Protein AF-A0A960B5R3-F1 (afdb_monomer)

Secondary structure (DSSP, 8-state):
--GGGGTSSS-HHHHHHHHHHHHHHHTT-SSSTT-SS-HHHHHHTTT--S--HHHHHHHHHHTT--GGGGSSS---S-GGGS-HHHHHHHHHHHHHHH--

Foldseek 3Di:
DDPVLQVPPDDVLLLVLLVVLLLCLLQVQECNPPHPHYSQNSSVVSVDDDDSLVVNCVVCVVQVHHSVCSPDNRDNVDCVSYDPVSVVVVVVVCCVVPPD

Solvent-accessible surface area (backbone atoms only — not comparable to full-atom values): 5950 Å² total; per-residue (Å²): 112,67,72,64,77,79,69,52,102,60,63,65,47,54,52,51,38,17,52,52,50,52,46,31,44,50,45,52,52,33,64,34,96,87,27,95,38,47,56,65,61,60,26,46,78,49,76,40,79,83,86,41,61,82,64,28,37,64,58,30,49,41,69,75,30,68,53,79,37,71,75,68,83,38,68,82,92,49,78,84,71,46,48,71,68,44,51,49,55,51,53,52,52,48,44,63,74,72,62,122

pLDDT: mean 82.44, std 9.93, range [55.22, 94.88]

Mean predicted aligned error: 6.35 Å

Radius of gyration: 14.71 Å; Cα contacts (8 Å, |Δi|>4): 91; chains: 1; bounding box: 39×32×35 Å

Sequence (100 aa):
ADPAIFRRKASPARAAAAVAWVICRANNTVGAYWSGLSVQDLLANFGVKGSVSQRAEPLLRANGVDPHRLYGSMKLGAPDLLTAKRRTDLVFNRNRWIDP

Structure (mmCIF, N/CA/C/O backbone):
data_AF-A0A960B5R3-F1
#
_entry.id   AF-A0A960B5R3-F1
#
loop_
_atom_site.group_PDB
_atom_site.id
_atom_site.type_symbol
_atom_site.label_atom_id
_atom_site.label_alt_id
_atom_site.label_comp_id
_atom_site.label_asym_id
_atom_site.label_entity_id
_atom_site.label_seq_id
_atom_site.pdbx_PDB_ins_code
_atom_site.Cartn_x
_atom_site.Cartn_y
_atom_site.Cartn_z
_atom_site.occupancy
_atom_site.B_iso_or_equiv
_atom_site.auth_seq_id
_atom_site.auth_comp_id
_atom_site.auth_asym_id
_atom_site.auth_atom_id
_atom_site.pdbx_PDB_model_num
ATOM 1 N N . ALA A 1 1 ? -6.022 -18.600 0.268 1.00 60.69 1 ALA A N 1
ATOM 2 C CA . ALA A 1 1 ? -6.364 -17.475 1.160 1.00 60.69 1 ALA A CA 1
ATOM 3 C C . ALA A 1 1 ? -7.679 -17.788 1.866 1.00 60.69 1 ALA A C 1
ATOM 5 O O . ALA A 1 1 ? -8.588 -18.241 1.183 1.00 60.69 1 ALA A O 1
ATOM 6 N N . ASP A 1 2 ? -7.790 -17.581 3.183 1.00 67.38 2 ASP A N 1
ATOM 7 C CA . ASP A 1 2 ? -9.069 -17.665 3.914 1.00 67.38 2 ASP A CA 1
ATOM 8 C C . ASP A 1 2 ? -9.745 -16.275 3.946 1.00 67.38 2 ASP A C 1
ATOM 10 O O . ASP A 1 2 ? -9.230 -15.364 4.606 1.00 67.38 2 ASP A O 1
ATOM 14 N N . PRO A 1 3 ? -10.893 -16.071 3.268 1.00 67.38 3 PRO A N 1
ATOM 15 C CA . PRO A 1 3 ? -11.586 -14.781 3.237 1.00 67.38 3 PRO A CA 1
ATOM 16 C C . PRO A 1 3 ? -12.148 -14.329 4.596 1.00 67.38 3 PRO A C 1
ATOM 18 O O . PRO A 1 3 ? -12.506 -13.160 4.761 1.00 67.38 3 PRO A O 1
ATOM 21 N N . ALA A 1 4 ? -12.261 -15.216 5.590 1.00 73.88 4 ALA A N 1
ATOM 22 C CA . ALA A 1 4 ? -12.784 -14.873 6.913 1.00 73.88 4 ALA A CA 1
ATOM 23 C C . ALA A 1 4 ? -11.925 -13.829 7.653 1.00 73.88 4 ALA A C 1
ATOM 25 O O . ALA A 1 4 ? -12.460 -13.043 8.442 1.00 73.88 4 ALA A O 1
ATOM 26 N N . ILE A 1 5 ? -10.626 -13.725 7.341 1.00 70.88 5 ILE A N 1
ATOM 27 C CA . ILE A 1 5 ? -9.709 -12.745 7.955 1.00 70.88 5 ILE A CA 1
ATOM 28 C C . ILE A 1 5 ? -10.121 -11.279 7.708 1.00 70.88 5 ILE A C 1
ATOM 30 O O . ILE A 1 5 ? -9.827 -10.388 8.519 1.00 70.88 5 ILE A O 1
ATOM 34 N N . PHE A 1 6 ? -10.842 -11.028 6.610 1.00 65.69 6 PHE A N 1
ATOM 35 C CA . PHE A 1 6 ? -11.365 -9.711 6.242 1.00 65.69 6 PHE A CA 1
ATOM 36 C C . PHE A 1 6 ? -12.681 -9.369 6.961 1.00 65.69 6 PHE A C 1
ATOM 38 O O . PHE A 1 6 ? -13.045 -8.199 7.018 1.00 65.69 6 PHE A O 1
ATOM 45 N N . ARG A 1 7 ? -13.371 -10.364 7.543 1.00 66.06 7 ARG A N 1
ATOM 46 C CA . ARG A 1 7 ? -14.714 -10.233 8.145 1.00 66.06 7 ARG A CA 1
ATOM 47 C C . ARG A 1 7 ? -14.728 -10.166 9.678 1.00 66.06 7 ARG A C 1
ATOM 49 O O . ARG A 1 7 ? -15.765 -9.868 10.264 1.00 66.06 7 ARG A O 1
ATOM 56 N N . ARG A 1 8 ? -13.606 -10.440 10.355 1.00 61.84 8 ARG A N 1
ATOM 57 C CA . ARG A 1 8 ? -13.514 -10.357 11.828 1.00 61.84 8 ARG A CA 1
ATOM 58 C C . ARG A 1 8 ? -13.803 -8.922 12.298 1.00 61.84 8 ARG A C 1
ATOM 60 O O . ARG A 1 8 ? -13.406 -8.005 11.595 1.00 61.84 8 ARG A O 1
ATOM 67 N N . LYS A 1 9 ? -14.443 -8.761 13.474 1.00 60.09 9 LYS A N 1
ATOM 68 C CA . LYS A 1 9 ? -14.902 -7.532 14.189 1.00 60.09 9 LYS A CA 1
ATOM 69 C C . LYS A 1 9 ? -13.928 -6.331 14.137 1.00 60.09 9 LYS A C 1
ATOM 71 O O . LYS A 1 9 ? -13.365 -5.917 15.145 1.00 60.09 9 LYS A O 1
ATOM 76 N N . ALA A 1 10 ? -13.692 -5.797 12.950 1.00 65.06 10 ALA A N 1
ATOM 77 C CA . ALA A 1 10 ? -12.680 -4.806 12.633 1.00 65.06 10 ALA A CA 1
ATOM 78 C C . ALA A 1 10 ? -13.317 -3.737 11.751 1.00 65.06 10 ALA A C 1
ATOM 80 O O . ALA A 1 10 ? -14.156 -4.038 10.907 1.00 65.06 10 ALA A O 1
ATOM 81 N N . SER A 1 11 ? -12.901 -2.487 11.952 1.00 79.50 11 SER A N 1
ATOM 82 C CA . SER A 1 11 ? -13.355 -1.348 11.153 1.00 79.50 11 SER A CA 1
ATOM 83 C C . SER A 1 11 ? -13.141 -1.621 9.653 1.00 79.50 11 SER A C 1
ATOM 85 O O . SER A 1 11 ? -11.984 -1.783 9.240 1.00 79.50 11 SER A O 1
ATOM 87 N N . PRO A 1 12 ? -14.211 -1.637 8.831 1.00 85.06 12 PRO A N 1
ATOM 88 C CA . PRO A 1 12 ? -14.096 -1.771 7.379 1.00 85.06 12 PRO A CA 1
ATOM 89 C C . PRO A 1 12 ? -13.221 -0.672 6.773 1.00 85.06 12 PRO A C 1
ATOM 91 O O . PRO A 1 12 ? -12.384 -0.954 5.921 1.00 85.06 12 PRO A O 1
ATOM 94 N N . ALA A 1 13 ? -13.327 0.557 7.291 1.00 89.19 13 ALA A N 1
ATOM 95 C CA . ALA A 1 13 ? -12.513 1.689 6.858 1.00 89.19 13 ALA A CA 1
ATOM 96 C C . ALA A 1 13 ? -11.015 1.436 7.078 1.00 89.19 13 ALA A C 1
ATOM 98 O O . ALA A 1 13 ? -10.205 1.657 6.183 1.00 89.19 13 ALA A O 1
ATOM 99 N N . ARG A 1 14 ? -10.629 0.889 8.239 1.00 89.06 14 ARG A N 1
ATOM 100 C CA . ARG A 1 14 ? -9.221 0.570 8.523 1.00 89.06 14 ARG A CA 1
ATOM 101 C C . ARG A 1 14 ? -8.706 -0.614 7.704 1.00 89.06 14 ARG A C 1
ATOM 103 O O . ARG A 1 14 ? -7.527 -0.630 7.360 1.00 89.06 14 ARG A O 1
ATOM 110 N N . ALA A 1 15 ? -9.560 -1.581 7.372 1.00 87.62 15 ALA A N 1
ATOM 111 C CA . ALA A 1 15 ? -9.200 -2.657 6.449 1.00 87.62 15 ALA A CA 1
ATOM 112 C C . ALA A 1 15 ? -8.990 -2.123 5.022 1.00 87.62 15 ALA A C 1
ATOM 114 O O . ALA A 1 15 ? -7.958 -2.409 4.420 1.00 87.62 15 ALA A O 1
ATOM 115 N N . ALA A 1 16 ? -9.908 -1.292 4.522 1.00 89.94 16 ALA A N 1
ATOM 116 C CA . ALA A 1 16 ? -9.785 -0.641 3.219 1.00 89.94 16 ALA A CA 1
ATOM 117 C C . ALA A 1 16 ? -8.524 0.234 3.141 1.00 89.94 16 ALA A C 1
ATOM 119 O O . ALA A 1 16 ? -7.737 0.098 2.207 1.00 89.94 16 ALA A O 1
ATOM 120 N N . ALA A 1 17 ? -8.270 1.044 4.171 1.00 93.25 17 ALA A N 1
ATOM 121 C CA . ALA A 1 17 ? -7.075 1.875 4.266 1.00 93.25 17 ALA A CA 1
ATOM 122 C C . ALA A 1 17 ? -5.780 1.042 4.263 1.00 93.25 17 ALA A C 1
ATOM 124 O O . ALA A 1 17 ? -4.808 1.413 3.610 1.00 93.25 17 ALA A O 1
ATOM 125 N N . ALA A 1 18 ? -5.767 -0.108 4.949 1.00 91.50 18 ALA A N 1
ATOM 126 C CA . ALA A 1 18 ? -4.627 -1.024 4.941 1.0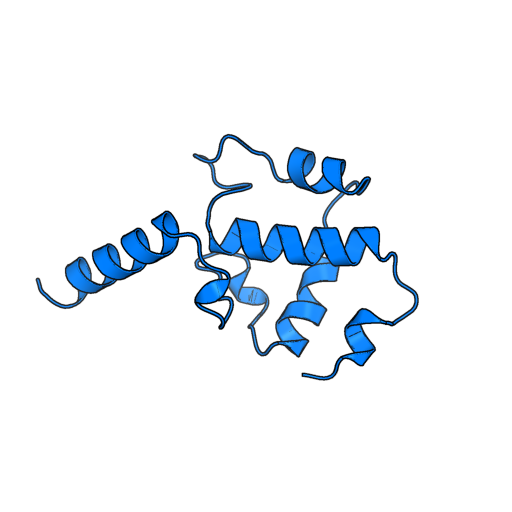0 91.50 18 ALA A CA 1
ATOM 127 C C . ALA A 1 18 ? -4.365 -1.612 3.544 1.00 91.50 18 ALA A C 1
ATOM 129 O O . ALA A 1 18 ? -3.215 -1.655 3.109 1.00 91.50 18 ALA A O 1
ATOM 130 N N . VAL A 1 19 ? -5.417 -2.028 2.829 1.00 89.31 19 VAL A N 1
ATOM 131 C CA . VAL A 1 19 ? -5.307 -2.548 1.455 1.00 89.31 19 VAL A CA 1
ATOM 132 C C . VAL A 1 19 ? -4.817 -1.461 0.497 1.00 89.31 19 VAL A C 1
ATOM 134 O O . VAL A 1 19 ? -3.853 -1.683 -0.236 1.00 89.31 19 VAL A O 1
ATOM 137 N N . ALA A 1 20 ? -5.422 -0.271 0.542 1.00 92.12 20 ALA A N 1
ATOM 138 C CA . ALA A 1 20 ? -5.017 0.863 -0.285 1.00 92.12 20 ALA A CA 1
ATOM 139 C C . ALA A 1 20 ? -3.546 1.231 -0.044 1.00 92.12 20 ALA A C 1
ATOM 141 O O . ALA A 1 20 ? -2.772 1.366 -0.990 1.00 92.12 20 ALA A O 1
ATOM 142 N N . TRP A 1 21 ? -3.129 1.301 1.222 1.00 91.75 21 TRP A N 1
ATOM 143 C CA . TRP A 1 21 ? -1.745 1.582 1.591 1.00 91.75 21 TRP A CA 1
ATOM 144 C C . TRP A 1 21 ? -0.756 0.553 1.027 1.00 91.75 21 TRP A C 1
ATOM 146 O O . TRP A 1 21 ? 0.272 0.942 0.469 1.00 91.75 21 TRP A O 1
ATOM 156 N N . VAL A 1 22 ? -1.074 -0.744 1.100 1.00 89.62 22 VAL A N 1
ATOM 157 C CA . VAL A 1 22 ? -0.252 -1.818 0.511 1.00 89.62 22 VAL A CA 1
ATOM 158 C C . VAL A 1 22 ? -0.095 -1.640 -1.003 1.00 89.62 22 VAL A C 1
ATOM 160 O O . VAL A 1 22 ? 1.026 -1.715 -1.514 1.00 89.62 22 VAL A O 1
ATOM 163 N N . ILE A 1 23 ? -1.190 -1.362 -1.717 1.00 89.44 23 ILE A N 1
ATOM 164 C CA . ILE A 1 23 ? -1.176 -1.162 -3.175 1.00 89.44 23 ILE A CA 1
ATOM 165 C C . ILE A 1 23 ? -0.346 0.073 -3.541 1.00 89.44 23 ILE A C 1
ATOM 167 O O . ILE A 1 23 ? 0.505 0.008 -4.432 1.00 89.44 23 ILE A O 1
ATOM 171 N N . CYS A 1 24 ? -0.531 1.192 -2.836 1.00 90.62 24 CYS A N 1
ATOM 172 C CA . CYS A 1 24 ? 0.236 2.409 -3.090 1.00 90.62 24 CYS A CA 1
ATOM 173 C C . CYS A 1 24 ? 1.734 2.223 -2.810 1.00 90.62 24 CYS A C 1
ATOM 175 O O . CYS A 1 24 ? 2.571 2.703 -3.576 1.00 90.62 24 CYS A O 1
ATOM 177 N N . ARG A 1 25 ? 2.093 1.478 -1.756 1.00 86.94 25 ARG A N 1
ATOM 178 C CA . ARG A 1 25 ? 3.494 1.144 -1.459 1.00 86.94 25 ARG A CA 1
ATOM 179 C C . ARG A 1 25 ? 4.119 0.271 -2.541 1.00 86.94 25 ARG A C 1
ATOM 181 O O . ARG A 1 25 ? 5.233 0.559 -2.961 1.00 86.94 25 ARG A O 1
ATOM 188 N N . ALA A 1 26 ? 3.409 -0.732 -3.054 1.00 87.75 26 ALA A N 1
ATOM 189 C CA . ALA A 1 26 ? 3.893 -1.545 -4.177 1.00 87.75 26 ALA A CA 1
ATOM 190 C C . ALA A 1 26 ? 4.161 -0.729 -5.448 1.00 87.75 26 ALA A C 1
ATOM 192 O O . ALA A 1 26 ? 5.068 -1.048 -6.224 1.00 87.75 26 ALA A O 1
ATOM 193 N N . ASN A 1 27 ? 3.394 0.345 -5.627 1.00 88.38 27 ASN A N 1
ATOM 194 C CA . ASN A 1 27 ? 3.499 1.262 -6.750 1.00 88.38 27 ASN A CA 1
ATOM 195 C C . ASN A 1 27 ? 4.441 2.451 -6.510 1.00 88.38 27 ASN A C 1
ATOM 197 O O . ASN A 1 27 ? 4.640 3.241 -7.428 1.00 88.38 27 ASN A O 1
ATOM 201 N N . ASN A 1 28 ? 5.050 2.573 -5.325 1.00 87.50 28 ASN A N 1
ATOM 202 C CA . ASN A 1 28 ? 5.857 3.731 -4.921 1.00 87.50 28 ASN A CA 1
ATOM 203 C C . ASN A 1 28 ? 5.125 5.082 -5.079 1.00 87.50 28 ASN A C 1
ATOM 205 O O . ASN A 1 28 ? 5.768 6.102 -5.327 1.00 87.50 28 ASN A O 1
ATOM 209 N N . THR A 1 29 ? 3.794 5.099 -4.956 1.00 88.19 29 THR A N 1
ATOM 210 C CA . THR A 1 29 ? 2.976 6.311 -5.145 1.00 88.19 29 THR A CA 1
ATOM 211 C C . THR A 1 29 ? 2.669 7.047 -3.846 1.00 88.19 29 THR A C 1
ATOM 213 O O . THR A 1 29 ? 2.227 8.189 -3.900 1.00 88.19 29 THR A O 1
ATOM 216 N N . VAL A 1 30 ? 2.892 6.412 -2.690 1.00 86.88 30 VAL A N 1
ATOM 217 C CA . VAL A 1 30 ? 2.650 6.999 -1.364 1.00 86.88 30 VAL A CA 1
ATOM 218 C C . VAL A 1 30 ? 3.775 6.651 -0.401 1.00 86.88 30 VAL A C 1
ATOM 220 O O . VAL A 1 30 ? 4.213 5.497 -0.321 1.00 86.88 30 VAL A O 1
ATOM 223 N N . GLY A 1 31 ? 4.202 7.642 0.384 1.00 74.88 31 GLY A N 1
ATOM 224 C CA . GLY A 1 31 ? 5.215 7.470 1.428 1.00 74.88 31 GLY A CA 1
ATOM 225 C C . GLY A 1 31 ? 6.605 7.108 0.903 1.00 74.88 31 GLY A C 1
ATOM 226 O O . GLY A 1 31 ? 7.433 6.615 1.667 1.00 74.88 31 GLY A O 1
ATOM 227 N N . ALA A 1 32 ? 6.852 7.286 -0.394 1.00 73.88 32 ALA A N 1
ATOM 228 C CA . ALA A 1 32 ? 8.197 7.335 -0.941 1.00 73.88 32 ALA A CA 1
ATOM 229 C C . ALA A 1 32 ? 8.703 8.780 -0.835 1.00 73.88 32 ALA A C 1
ATOM 231 O O . ALA A 1 32 ? 7.912 9.713 -0.932 1.00 73.88 32 ALA A O 1
ATOM 232 N N . TYR A 1 33 ? 10.009 8.982 -0.663 1.00 70.81 33 TYR A N 1
ATOM 233 C CA . TYR A 1 33 ? 10.578 10.332 -0.531 1.00 70.81 33 TYR A CA 1
ATOM 234 C C . TYR A 1 33 ? 10.199 11.255 -1.706 1.00 70.81 33 TYR A C 1
ATOM 236 O O . TYR A 1 33 ? 9.950 12.438 -1.522 1.00 70.81 33 TYR A O 1
ATOM 244 N N . TRP A 1 34 ? 10.092 10.688 -2.909 1.00 72.50 34 TRP A N 1
ATOM 245 C CA . TRP A 1 34 ? 9.711 11.387 -4.138 1.00 72.50 34 TRP A CA 1
ATOM 246 C C . TRP A 1 34 ? 8.200 11.398 -4.421 1.00 72.50 34 TRP A C 1
ATOM 248 O O . TRP A 1 34 ? 7.779 11.953 -5.434 1.00 72.50 34 TRP A O 1
ATOM 258 N N . SER A 1 35 ? 7.365 10.752 -3.598 1.00 73.75 35 SER A N 1
ATOM 259 C CA . SER A 1 35 ? 5.913 10.793 -3.796 1.00 73.75 35 SER A CA 1
ATOM 260 C C . SER A 1 35 ? 5.331 12.035 -3.131 1.00 73.75 35 SER A C 1
ATOM 262 O O . SER A 1 35 ? 5.485 12.202 -1.925 1.00 73.75 35 SER A O 1
ATOM 264 N N . GLY A 1 36 ? 4.602 12.859 -3.887 1.00 79.19 36 GLY A N 1
ATOM 265 C CA . GLY A 1 36 ? 3.925 14.049 -3.354 1.00 79.19 36 GLY A CA 1
ATOM 266 C C . GLY A 1 36 ? 2.751 13.757 -2.408 1.00 79.19 36 GLY A C 1
ATOM 267 O O . GLY A 1 36 ? 2.217 14.685 -1.816 1.00 79.19 36 GLY A O 1
ATOM 268 N N . LEU A 1 37 ? 2.344 12.489 -2.255 1.00 87.94 37 LEU A N 1
ATOM 269 C CA . LEU A 1 37 ? 1.261 12.074 -1.364 1.00 87.94 37 LEU A CA 1
ATOM 270 C C . LEU A 1 37 ? 1.820 11.354 -0.130 1.00 87.94 37 LEU A C 1
ATOM 272 O O . LEU A 1 37 ? 2.485 10.315 -0.239 1.00 87.94 37 LEU A O 1
ATOM 276 N N . SER A 1 38 ? 1.531 11.891 1.056 1.00 90.38 38 SER A N 1
ATOM 277 C CA . SER A 1 38 ? 1.964 11.282 2.312 1.00 90.38 38 SER A CA 1
ATOM 278 C C . SER A 1 38 ? 1.085 10.085 2.694 1.00 90.38 38 SER A C 1
ATOM 280 O O . SER A 1 38 ? -0.073 9.963 2.286 1.00 90.38 38 SER A O 1
ATOM 282 N N . VAL A 1 39 ? 1.625 9.183 3.524 1.00 90.19 39 VAL A N 1
ATOM 283 C CA . VAL A 1 39 ? 0.825 8.088 4.106 1.00 90.19 39 VAL A CA 1
ATOM 284 C C . VAL A 1 39 ? -0.326 8.657 4.934 1.00 90.19 39 VAL A C 1
ATOM 286 O O . VAL A 1 39 ? -1.423 8.114 4.898 1.00 90.19 39 VAL A O 1
ATOM 289 N N . GLN A 1 40 ? -0.097 9.753 5.656 1.00 91.81 40 GLN A N 1
ATOM 290 C CA . GLN A 1 40 ? -1.116 10.371 6.495 1.00 91.81 40 GLN A CA 1
ATOM 291 C C . GLN A 1 40 ? -2.299 10.881 5.666 1.00 91.81 40 GLN A C 1
ATOM 293 O O . GLN A 1 40 ? -3.440 10.604 6.030 1.00 91.81 40 GLN A O 1
ATOM 298 N N . ASP A 1 41 ? -2.036 11.537 4.535 1.00 93.25 41 ASP A N 1
ATOM 299 C CA . ASP A 1 41 ? -3.084 12.050 3.645 1.00 93.25 41 ASP A CA 1
ATOM 300 C C . ASP A 1 41 ? -3.879 10.911 3.002 1.00 93.25 41 ASP A C 1
ATOM 302 O O . ASP A 1 41 ? -5.109 10.958 2.936 1.00 93.25 41 ASP A O 1
ATOM 306 N N . LEU A 1 42 ? -3.200 9.831 2.595 1.00 94.31 42 LEU A N 1
ATOM 307 C CA . LEU A 1 42 ? -3.880 8.631 2.109 1.00 94.31 42 LEU A CA 1
ATOM 308 C C . LEU A 1 42 ? -4.855 8.087 3.162 1.00 94.31 42 LEU A C 1
ATOM 310 O O . LEU A 1 42 ? -6.007 7.808 2.845 1.00 94.31 42 LEU A O 1
ATOM 314 N N . LEU A 1 43 ? -4.408 7.927 4.408 1.00 94.88 43 LEU A N 1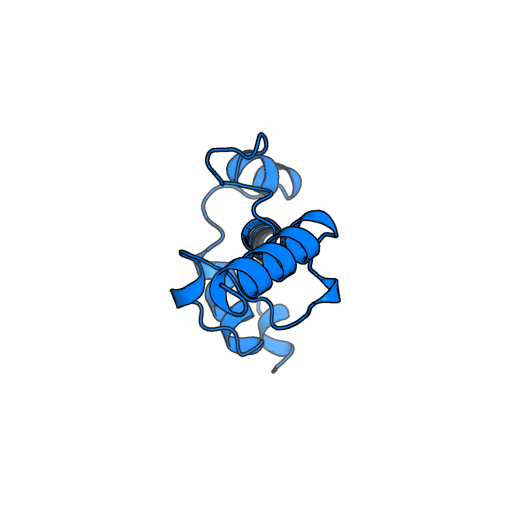
ATOM 315 C CA . LEU A 1 43 ? -5.233 7.354 5.474 1.00 94.88 43 LEU A CA 1
ATOM 316 C C . LEU A 1 43 ? -6.364 8.294 5.911 1.00 94.88 43 LEU A C 1
ATOM 318 O O . LEU A 1 43 ? -7.457 7.820 6.237 1.00 94.88 43 LEU A O 1
ATOM 322 N N . ALA A 1 44 ? -6.138 9.608 5.852 1.00 94.50 44 ALA A N 1
ATOM 323 C CA . ALA A 1 44 ? -7.150 10.619 6.133 1.00 94.50 44 ALA A CA 1
ATOM 324 C C . ALA A 1 44 ? -8.358 10.516 5.186 1.00 94.50 44 ALA A C 1
ATOM 326 O O . ALA A 1 44 ? -9.485 10.669 5.654 1.00 94.50 44 ALA A O 1
ATOM 327 N N . ASN A 1 45 ? -8.161 10.145 3.912 1.00 94.25 45 ASN A N 1
ATOM 328 C CA . ASN A 1 45 ? -9.267 9.893 2.972 1.00 94.25 45 ASN A CA 1
ATOM 329 C C . ASN A 1 45 ? -10.206 8.757 3.419 1.00 94.25 45 ASN A C 1
ATOM 331 O O . ASN A 1 45 ? -11.370 8.726 3.033 1.00 94.25 45 ASN A O 1
ATOM 335 N N . PHE A 1 46 ? -9.724 7.836 4.257 1.00 93.75 46 PHE A N 1
ATOM 336 C CA . PHE A 1 46 ? -10.533 6.765 4.848 1.00 93.75 46 PHE A CA 1
ATOM 337 C C . PHE A 1 46 ? -11.040 7.108 6.259 1.00 93.75 46 PHE A C 1
ATOM 339 O O . PHE A 1 46 ? -11.603 6.247 6.935 1.00 93.75 46 PHE A O 1
ATOM 346 N N . GLY A 1 47 ? -10.794 8.326 6.754 1.00 94.19 47 GLY A N 1
ATOM 347 C CA . GLY A 1 47 ? -11.074 8.715 8.139 1.00 94.19 47 GLY A CA 1
ATOM 348 C C . GLY A 1 47 ? -10.202 7.986 9.170 1.00 94.19 47 GLY A C 1
ATOM 349 O O . GLY A 1 47 ? -10.557 7.910 10.347 1.00 94.19 47 GLY A O 1
ATOM 350 N N . VAL A 1 48 ? -9.066 7.416 8.752 1.00 93.56 48 VAL A N 1
ATOM 351 C CA . VAL A 1 48 ? -8.189 6.612 9.609 1.00 93.56 48 VAL A CA 1
ATOM 352 C C . VAL A 1 48 ? -6.992 7.439 10.060 1.00 93.56 48 VAL A C 1
ATOM 354 O O . VAL A 1 48 ? -6.257 7.995 9.254 1.00 93.56 48 VAL A O 1
ATOM 357 N N . LYS A 1 49 ? -6.754 7.463 11.374 1.00 90.94 49 LYS A N 1
ATOM 358 C CA . LYS A 1 49 ? -5.541 8.031 11.977 1.00 90.94 49 LYS A CA 1
ATOM 359 C C . LYS A 1 49 ? -4.561 6.929 12.387 1.00 90.94 49 LYS A C 1
ATOM 361 O O . LYS A 1 49 ? -4.979 5.805 12.693 1.00 90.94 49 LYS A O 1
ATOM 366 N N . GLY A 1 50 ? -3.278 7.283 12.457 1.00 87.81 50 GLY A N 1
ATOM 367 C CA . GLY A 1 50 ? -2.196 6.399 12.9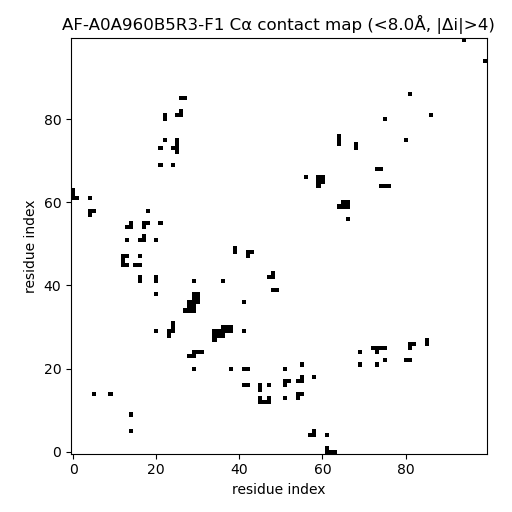01 1.00 87.81 50 GLY A CA 1
ATOM 368 C C . GLY A 1 50 ? -1.766 5.377 11.847 1.00 87.81 50 GLY A C 1
ATOM 369 O O . GLY A 1 50 ? -2.124 5.480 10.679 1.00 87.81 50 GLY A O 1
ATOM 370 N N . SER A 1 51 ? -0.979 4.384 12.262 1.00 86.19 51 SER A N 1
ATOM 371 C CA . SER A 1 51 ? -0.474 3.351 11.353 1.00 86.19 51 SER A CA 1
ATOM 372 C C . SER A 1 51 ? -1.532 2.292 11.027 1.00 86.19 51 SER A C 1
ATOM 374 O O . SER A 1 51 ? -2.310 1.875 11.886 1.00 86.19 51 SER A O 1
ATOM 376 N N . VAL A 1 52 ? -1.508 1.798 9.788 1.00 89.75 52 VAL A N 1
ATOM 377 C CA . VAL A 1 52 ? -2.273 0.622 9.338 1.00 89.75 52 VAL A CA 1
ATOM 378 C C . VAL A 1 52 ? -1.392 -0.607 9.093 1.00 89.75 52 VAL A C 1
ATOM 380 O O . VAL A 1 52 ? -1.912 -1.652 8.708 1.00 89.75 52 VAL A O 1
ATOM 383 N N . SER A 1 53 ? -0.079 -0.526 9.347 1.00 85.25 53 SER A N 1
ATOM 384 C CA . SER A 1 53 ? 0.877 -1.608 9.058 1.00 85.25 53 SER A CA 1
ATOM 385 C C . SER A 1 53 ? 0.543 -2.910 9.793 1.00 85.25 53 SER A C 1
ATOM 387 O O . SER A 1 53 ? 0.459 -3.964 9.166 1.00 85.25 53 SER A O 1
ATOM 389 N N . GLN A 1 54 ? 0.234 -2.827 11.091 1.00 84.62 54 GLN A N 1
ATOM 390 C CA . GLN A 1 54 ? -0.196 -3.973 11.903 1.00 84.62 54 GLN A CA 1
ATOM 391 C C . GLN A 1 54 ? -1.486 -4.610 11.373 1.00 84.62 54 GLN A C 1
ATOM 393 O O . GLN A 1 54 ? -1.683 -5.818 11.485 1.00 84.62 54 GLN A O 1
ATOM 398 N N . ARG A 1 55 ? -2.384 -3.808 10.779 1.00 84.94 55 ARG A N 1
ATOM 399 C CA . ARG A 1 55 ? -3.606 -4.339 10.166 1.00 84.94 55 ARG A CA 1
ATOM 400 C C . ARG A 1 55 ? -3.329 -4.965 8.802 1.00 84.94 55 ARG A C 1
ATOM 402 O O . ARG A 1 55 ? -3.992 -5.944 8.474 1.00 84.94 55 ARG A O 1
ATOM 409 N N . ALA A 1 56 ? -2.379 -4.429 8.039 1.00 86.38 56 ALA A N 1
ATOM 410 C CA . ALA A 1 56 ? -1.986 -4.940 6.729 1.00 86.38 56 ALA A CA 1
ATOM 411 C C . ALA A 1 56 ? -1.286 -6.306 6.817 1.00 86.38 56 ALA A C 1
ATOM 413 O O . ALA A 1 56 ? -1.530 -7.174 5.985 1.00 86.38 56 ALA A O 1
ATOM 414 N N . GLU A 1 57 ? -0.467 -6.522 7.845 1.00 86.81 57 GLU A N 1
ATOM 415 C CA . GLU A 1 57 ? 0.317 -7.745 8.052 1.00 86.81 57 GLU A CA 1
ATOM 416 C C . GLU A 1 57 ? -0.490 -9.061 7.935 1.00 86.81 57 GLU A C 1
ATOM 418 O O . GLU A 1 57 ? -0.134 -9.899 7.101 1.00 86.81 57 GLU A O 1
ATOM 423 N N . PRO A 1 58 ? -1.599 -9.279 8.673 1.00 84.00 58 PRO A N 1
ATOM 424 C CA . PRO A 1 58 ? -2.399 -10.496 8.520 1.00 84.00 58 PRO A CA 1
ATOM 425 C C . PRO A 1 58 ? -3.084 -10.610 7.149 1.00 84.00 58 PRO A C 1
ATOM 427 O O . PRO A 1 58 ? -3.303 -11.725 6.681 1.00 84.00 58 PRO A O 1
ATOM 430 N N . LEU A 1 59 ? -3.405 -9.491 6.485 1.00 81.69 59 LEU A N 1
ATOM 431 C CA . LEU A 1 59 ? -4.011 -9.503 5.144 1.00 81.69 59 LEU A CA 1
ATOM 432 C C . LEU A 1 59 ? -2.997 -9.932 4.077 1.00 81.69 59 LEU A C 1
ATOM 434 O O . LEU A 1 59 ? -3.346 -10.638 3.133 1.00 81.69 59 LEU A O 1
ATOM 438 N N . LEU A 1 60 ? -1.736 -9.533 4.244 1.00 81.31 60 LEU A N 1
ATOM 439 C CA . LEU A 1 60 ? -0.629 -9.946 3.384 1.00 81.31 60 LEU A CA 1
ATOM 440 C C . LEU A 1 60 ? -0.334 -11.434 3.549 1.00 81.31 60 LEU A C 1
ATOM 442 O O . LEU A 1 60 ? -0.313 -12.152 2.551 1.00 81.31 60 LEU A O 1
ATOM 446 N N . ARG A 1 61 ? -0.223 -11.918 4.798 1.00 82.38 61 ARG A N 1
ATOM 447 C CA . ARG A 1 61 ? -0.042 -13.354 5.076 1.00 82.38 61 ARG A CA 1
ATOM 448 C C . ARG A 1 61 ? -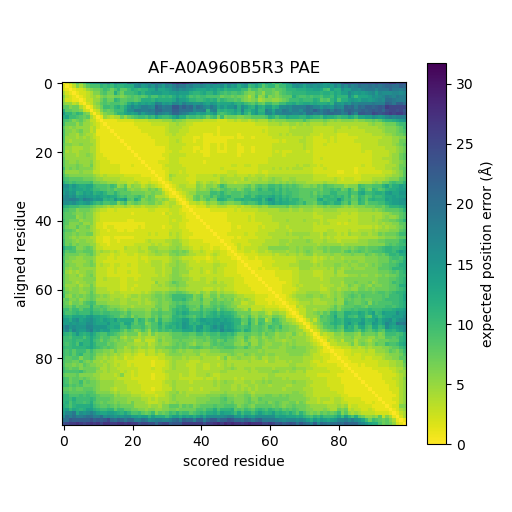1.146 -14.196 4.449 1.00 82.38 61 ARG A C 1
ATOM 450 O O . ARG A 1 61 ? -0.858 -15.206 3.816 1.00 82.38 61 ARG A O 1
ATOM 457 N N . ALA A 1 62 ? -2.401 -13.766 4.583 1.00 79.75 62 ALA A N 1
ATOM 458 C CA . ALA A 1 62 ? -3.538 -14.473 3.999 1.00 79.75 62 ALA A CA 1
ATOM 459 C C . ALA A 1 62 ? -3.466 -14.566 2.462 1.00 79.75 62 ALA A C 1
ATOM 461 O O . ALA A 1 62 ? -3.967 -15.53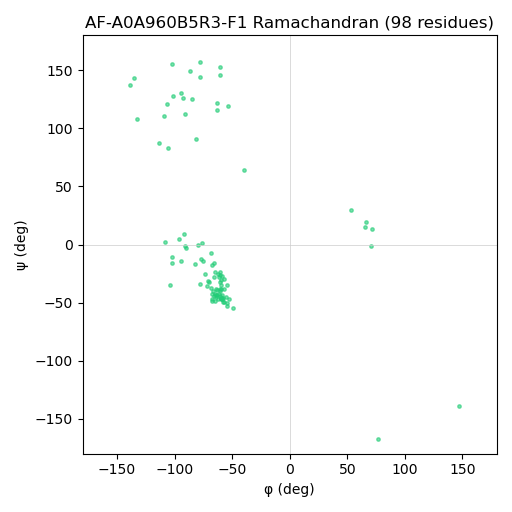6 1.894 1.00 79.75 62 ALA A O 1
ATOM 462 N N . ASN A 1 63 ? -2.815 -13.597 1.811 1.00 74.44 63 ASN A N 1
ATOM 463 C CA . ASN A 1 63 ? -2.558 -13.558 0.370 1.00 74.44 63 ASN A CA 1
ATOM 464 C C . ASN A 1 63 ? -1.209 -14.185 -0.038 1.00 74.44 63 ASN A C 1
ATOM 466 O O . ASN A 1 63 ? -0.799 -14.053 -1.187 1.00 74.44 63 ASN A O 1
ATOM 470 N N . GLY A 1 64 ? -0.502 -14.858 0.877 1.00 77.38 64 GLY A N 1
ATOM 471 C CA . GLY A 1 64 ? 0.792 -15.485 0.588 1.00 77.38 64 GLY A CA 1
ATOM 472 C C . GLY A 1 64 ? 1.944 -14.492 0.397 1.00 77.38 64 GLY A C 1
ATOM 473 O O . GLY A 1 64 ? 3.009 -14.871 -0.086 1.00 77.38 64 GLY A O 1
ATOM 474 N N . VAL A 1 65 ? 1.754 -13.224 0.772 1.00 80.12 65 VAL A N 1
ATOM 475 C CA . VAL A 1 65 ? 2.800 -12.200 0.729 1.00 80.12 65 VAL A CA 1
ATOM 476 C C . VAL A 1 65 ? 3.495 -12.141 2.085 1.00 80.12 65 VAL A C 1
ATOM 478 O O . VAL A 1 65 ? 2.850 -11.946 3.115 1.00 80.12 65 VAL A O 1
ATOM 481 N N . ASP A 1 66 ? 4.820 -12.276 2.078 1.00 79.88 66 ASP A N 1
ATOM 482 C CA . ASP A 1 66 ? 5.653 -12.090 3.267 1.00 79.88 66 ASP A CA 1
ATOM 483 C C . ASP A 1 66 ? 5.558 -10.631 3.768 1.00 79.88 66 ASP A C 1
ATOM 485 O O . ASP A 1 66 ? 5.999 -9.715 3.062 1.00 79.88 66 ASP A O 1
ATOM 489 N N . PRO A 1 67 ? 5.016 -10.382 4.977 1.00 75.19 67 PRO A N 1
ATOM 490 C CA . PRO A 1 67 ? 4.878 -9.034 5.512 1.00 75.19 67 PRO A CA 1
ATOM 491 C C 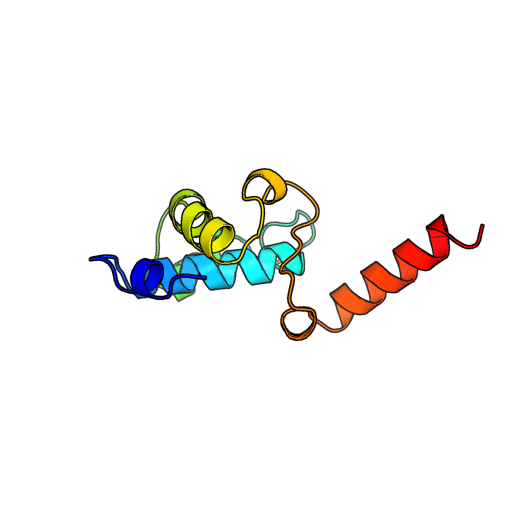. PRO A 1 67 ? 6.210 -8.339 5.778 1.00 75.19 67 PRO A C 1
ATOM 493 O O . PRO A 1 67 ? 6.256 -7.113 5.760 1.00 75.19 67 PRO A O 1
ATOM 496 N N . HIS A 1 68 ? 7.313 -9.067 5.974 1.00 73.38 68 HIS A N 1
ATOM 497 C CA . HIS A 1 68 ? 8.622 -8.436 6.160 1.00 73.38 68 HIS A CA 1
ATOM 498 C C . HIS A 1 68 ? 9.109 -7.729 4.884 1.00 73.38 68 HIS A C 1
ATOM 500 O O . HIS A 1 68 ? 9.914 -6.801 4.959 1.00 73.38 68 HIS A O 1
ATOM 506 N N . ARG A 1 69 ? 8.525 -8.049 3.718 1.00 68.88 69 ARG A N 1
ATOM 507 C CA . ARG A 1 69 ? 8.739 -7.322 2.454 1.00 68.88 69 ARG A CA 1
ATOM 508 C C . ARG A 1 69 ? 7.989 -5.987 2.364 1.00 68.88 69 ARG A C 1
ATOM 510 O O . ARG A 1 69 ? 8.105 -5.299 1.351 1.00 68.88 69 ARG A O 1
ATOM 517 N N . LEU A 1 70 ? 7.253 -5.586 3.409 1.00 63.53 70 LEU A N 1
ATOM 518 C CA . LEU A 1 70 ? 6.659 -4.244 3.533 1.00 63.53 70 LEU A CA 1
ATOM 519 C C . LEU A 1 70 ? 7.698 -3.120 3.440 1.00 63.53 70 LEU A C 1
ATOM 521 O O . LEU A 1 70 ? 7.402 -2.015 2.966 1.00 63.53 70 LEU A O 1
ATOM 525 N N . TYR A 1 71 ? 8.918 -3.415 3.875 1.00 62.12 71 TYR A N 1
ATOM 526 C CA . TYR A 1 71 ? 10.039 -2.493 3.907 1.00 62.12 71 TYR A CA 1
ATOM 527 C C . TYR A 1 71 ? 11.006 -2.858 2.771 1.00 62.12 71 TYR A C 1
ATOM 529 O O . TYR A 1 71 ? 11.947 -3.619 2.955 1.00 62.12 71 TYR A O 1
ATOM 537 N N . GLY A 1 72 ? 10.718 -2.377 1.554 1.00 67.31 72 GLY A N 1
ATOM 538 C CA . GLY A 1 72 ? 11.514 -2.656 0.353 1.00 67.31 72 GLY A CA 1
ATOM 539 C C . GLY A 1 72 ? 10.667 -2.734 -0.920 1.00 67.31 72 GLY A C 1
ATOM 540 O O . GLY A 1 72 ? 9.741 -1.945 -1.112 1.00 67.31 72 GLY A O 1
ATOM 541 N N . SER A 1 73 ? 10.974 -3.695 -1.802 1.00 67.12 73 SER A N 1
ATOM 542 C CA . SER A 1 73 ? 10.168 -3.968 -3.001 1.00 67.12 73 SER A CA 1
ATOM 543 C C . SER A 1 73 ? 8.947 -4.832 -2.657 1.00 67.12 73 SER A C 1
ATOM 545 O O . SER A 1 73 ? 8.993 -6.061 -2.672 1.00 67.12 73 SER A O 1
ATOM 547 N N . MET A 1 74 ? 7.830 -4.176 -2.342 1.00 77.31 74 MET A N 1
ATOM 548 C CA . MET A 1 74 ? 6.559 -4.861 -2.105 1.00 77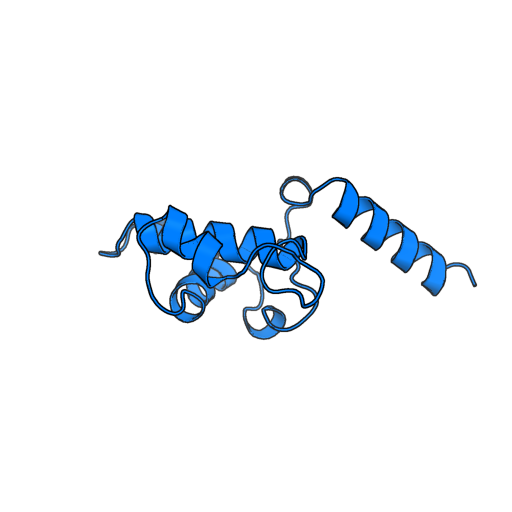.31 74 MET A CA 1
ATOM 549 C C . MET A 1 74 ? 6.093 -5.585 -3.380 1.00 77.31 74 MET A C 1
ATOM 551 O O . MET A 1 74 ? 5.899 -4.958 -4.424 1.00 77.31 74 MET A O 1
ATOM 555 N N . LYS A 1 75 ? 5.898 -6.907 -3.288 1.00 77.31 75 LYS A N 1
ATOM 556 C CA . LYS A 1 75 ? 5.397 -7.763 -4.375 1.00 77.31 75 LYS A CA 1
ATOM 557 C C . LYS A 1 75 ? 3.976 -8.206 -4.041 1.00 77.31 75 LYS A C 1
ATOM 559 O O . LYS A 1 75 ? 3.789 -9.009 -3.137 1.00 77.31 75 LYS A O 1
ATOM 564 N N . LEU A 1 76 ? 2.993 -7.702 -4.785 1.00 75.50 76 LEU A N 1
ATOM 565 C CA . LEU A 1 76 ? 1.573 -7.996 -4.542 1.00 75.50 76 LEU A CA 1
ATOM 566 C C . LEU A 1 76 ? 1.141 -9.396 -4.999 1.00 75.50 76 LEU A C 1
ATOM 568 O O . LEU A 1 76 ? 0.043 -9.821 -4.669 1.00 75.50 76 LEU A O 1
ATOM 572 N N . GLY A 1 77 ? 1.959 -10.088 -5.801 1.00 77.06 77 GLY A N 1
ATOM 573 C CA . GLY A 1 77 ? 1.577 -11.362 -6.427 1.00 77.06 77 GLY A CA 1
ATOM 574 C C . GLY A 1 77 ? 0.519 -11.231 -7.532 1.00 77.06 77 GLY A C 1
ATOM 575 O O . GLY A 1 77 ? 0.193 -12.225 -8.168 1.00 77.06 77 GLY A O 1
ATOM 576 N N . ALA A 1 78 ? 0.031 -10.014 -7.792 1.00 80.06 78 ALA A N 1
ATOM 577 C CA . ALA A 1 78 ? -1.028 -9.701 -8.745 1.00 80.06 78 ALA A CA 1
ATOM 578 C C . ALA A 1 78 ? -0.590 -8.506 -9.630 1.00 80.06 78 ALA A C 1
ATOM 580 O O . ALA A 1 78 ? -0.437 -7.386 -9.126 1.00 80.06 78 ALA A O 1
ATOM 581 N N . PRO A 1 79 ? -0.263 -8.728 -10.919 1.00 83.44 79 PRO A N 1
ATOM 582 C CA . PRO A 1 79 ? 0.329 -7.709 -11.794 1.00 83.44 79 PRO A CA 1
ATOM 583 C C . PRO A 1 79 ? -0.671 -6.663 -12.317 1.00 83.44 79 PRO A C 1
ATOM 585 O O . PRO A 1 79 ? -0.251 -5.654 -12.887 1.00 83.44 79 PRO A O 1
ATOM 588 N N . ASP A 1 80 ? -1.965 -6.913 -12.156 1.00 87.69 80 ASP A N 1
ATOM 589 C CA . ASP A 1 80 ? -3.099 -6.022 -12.427 1.00 87.69 80 ASP A CA 1
ATOM 590 C C . ASP A 1 80 ? -3.236 -4.907 -11.378 1.00 87.69 80 ASP A C 1
ATOM 592 O O . ASP A 1 80 ? -3.702 -3.816 -11.691 1.00 87.69 80 ASP A O 1
ATOM 596 N N . LEU A 1 81 ? -2.734 -5.128 -10.161 1.00 86.38 81 LEU A N 1
ATOM 597 C CA . LEU A 1 81 ? -2.651 -4.102 -9.114 1.00 86.38 81 LEU A CA 1
ATOM 598 C C . LEU A 1 81 ? -1.455 -3.145 -9.290 1.00 86.38 81 LEU A C 1
ATOM 600 O O . LEU A 1 81 ? -1.237 -2.243 -8.472 1.00 86.38 81 LEU A O 1
ATOM 604 N N . LEU A 1 82 ? -0.647 -3.341 -10.337 1.00 89.62 82 LEU A N 1
ATOM 605 C CA . LEU A 1 82 ? 0.469 -2.464 -10.670 1.00 89.62 82 LEU A CA 1
ATOM 606 C C . LEU A 1 82 ? 0.045 -1.405 -11.689 1.00 89.62 82 LEU A C 1
ATOM 608 O O . LEU A 1 82 ? -0.471 -1.706 -12.762 1.00 89.62 82 LEU A O 1
ATOM 612 N N . THR A 1 83 ? 0.368 -0.154 -11.386 1.00 90.88 83 THR A N 1
ATOM 613 C CA . THR A 1 83 ? 0.283 0.969 -12.322 1.00 90.88 83 THR A CA 1
ATOM 614 C C . THR A 1 83 ? 1.190 0.753 -13.534 1.00 90.88 83 THR A C 1
ATOM 616 O O . THR A 1 83 ? 2.243 0.114 -13.440 1.00 90.88 83 THR A O 1
ATOM 619 N N . ALA A 1 84 ? 0.826 1.356 -14.671 1.00 90.12 84 ALA A N 1
ATOM 620 C CA . ALA A 1 84 ? 1.628 1.309 -15.894 1.00 90.12 84 ALA A CA 1
ATOM 621 C C . ALA A 1 84 ? 3.079 1.756 -15.646 1.00 90.12 84 ALA A C 1
ATOM 623 O O . ALA A 1 84 ? 4.010 1.035 -15.998 1.00 90.12 84 ALA A O 1
ATOM 624 N N . LYS A 1 85 ? 3.271 2.880 -14.937 1.00 90.31 85 LYS A N 1
ATOM 625 C CA . LYS A 1 85 ? 4.601 3.370 -14.551 1.00 90.31 85 LYS A CA 1
ATOM 626 C C . LYS A 1 85 ? 5.404 2.309 -13.797 1.00 90.31 85 LYS A C 1
ATOM 628 O O . LYS A 1 85 ? 6.544 2.032 -14.158 1.00 90.31 85 LYS A O 1
ATOM 633 N N . ARG A 1 86 ? 4.812 1.689 -12.770 1.00 90.25 86 ARG A N 1
ATOM 634 C CA . ARG A 1 86 ? 5.514 0.685 -11.964 1.00 90.25 86 ARG A CA 1
ATOM 635 C C . ARG A 1 86 ? 5.906 -0.53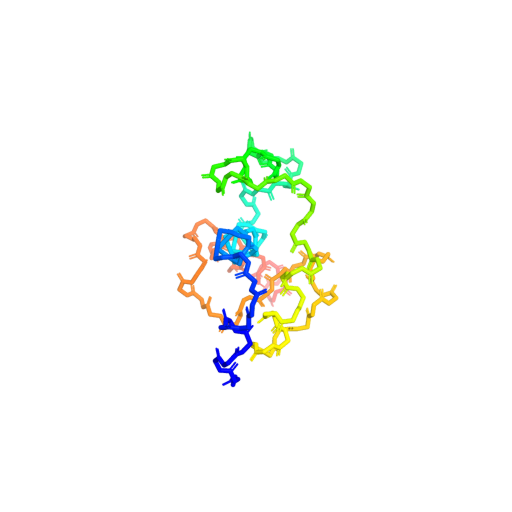8 -12.787 1.00 90.25 86 ARG A C 1
ATOM 637 O O . ARG A 1 86 ? 6.999 -1.066 -12.596 1.00 90.25 86 ARG A O 1
ATOM 644 N N . ARG A 1 87 ? 5.039 -0.978 -13.702 1.00 90.12 87 ARG A N 1
ATOM 645 C CA . ARG A 1 87 ? 5.328 -2.088 -14.621 1.00 90.12 87 ARG A CA 1
ATOM 646 C C . ARG A 1 87 ? 6.512 -1.761 -15.530 1.00 90.12 87 ARG A C 1
ATOM 648 O O . ARG A 1 87 ? 7.427 -2.575 -15.623 1.00 90.12 87 ARG A O 1
ATOM 655 N N . THR A 1 88 ? 6.530 -0.569 -16.126 1.00 91.00 88 THR A N 1
ATOM 656 C CA . THR A 1 88 ? 7.648 -0.099 -16.958 1.00 91.00 88 THR A CA 1
ATOM 657 C C . THR A 1 88 ? 8.954 -0.065 -16.172 1.00 91.00 88 THR A C 1
ATOM 659 O O . THR A 1 88 ? 9.948 -0.624 -16.628 1.00 91.00 88 THR A O 1
ATOM 662 N N . ASP A 1 89 ? 8.944 0.497 -14.959 1.00 89.38 89 ASP A N 1
ATOM 663 C CA . ASP A 1 89 ? 10.137 0.577 -14.108 1.00 89.3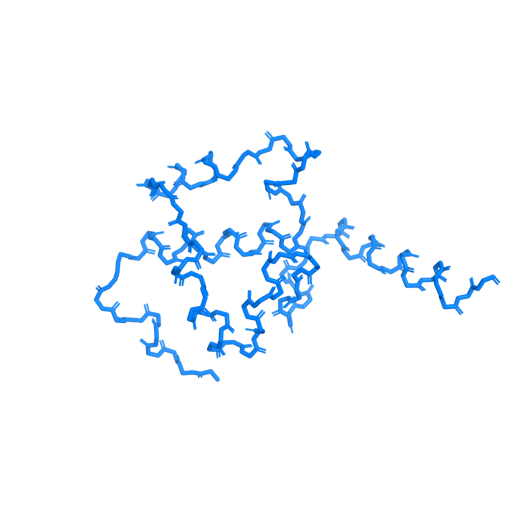8 89 ASP A CA 1
ATOM 664 C C . ASP A 1 89 ? 10.685 -0.828 -13.765 1.00 89.38 89 ASP A C 1
ATOM 666 O O . ASP A 1 89 ? 11.896 -1.040 -13.726 1.00 89.38 89 ASP A O 1
ATOM 670 N N . LEU A 1 90 ? 9.813 -1.819 -13.530 1.00 88.69 90 LEU A N 1
ATOM 671 C CA . LEU A 1 90 ? 10.227 -3.204 -13.268 1.00 88.69 90 LEU A CA 1
ATOM 672 C C . LEU A 1 90 ? 10.851 -3.874 -14.499 1.00 88.69 90 LEU A C 1
ATOM 674 O O . LEU A 1 90 ? 11.872 -4.546 -14.359 1.00 88.69 90 LEU A O 1
ATOM 678 N N . VAL A 1 91 ? 10.269 -3.686 -15.689 1.00 90.81 91 VAL A N 1
ATOM 679 C CA . VAL A 1 91 ? 10.811 -4.230 -16.948 1.00 90.81 91 VAL A CA 1
ATOM 680 C C . VAL A 1 91 ? 12.150 -3.581 -17.288 1.00 90.81 91 VAL A C 1
ATOM 682 O O . VAL A 1 91 ? 13.100 -4.288 -17.610 1.00 90.81 91 VAL A O 1
ATOM 685 N N . PHE A 1 92 ? 12.251 -2.258 -17.158 1.00 91.44 92 PHE A N 1
ATOM 686 C CA . PHE A 1 92 ? 13.501 -1.534 -17.375 1.00 91.44 92 PHE A CA 1
ATOM 687 C C . PHE A 1 92 ? 14.609 -2.041 -16.448 1.00 91.44 92 PHE A C 1
ATOM 689 O O . PHE A 1 92 ? 15.690 -2.398 -16.911 1.00 91.44 92 PHE A O 1
ATOM 696 N N . ASN A 1 93 ? 14.321 -2.145 -15.145 1.00 87.56 93 ASN A N 1
ATOM 697 C CA . ASN A 1 93 ? 15.283 -2.660 -14.175 1.00 87.56 93 ASN A CA 1
ATOM 698 C C . ASN A 1 93 ? 15.680 -4.104 -14.489 1.00 87.56 93 ASN A C 1
ATOM 700 O O . ASN A 1 93 ? 16.861 -4.420 -14.441 1.00 87.56 93 ASN A O 1
ATOM 704 N N . ARG A 1 94 ? 14.723 -4.970 -14.848 1.00 87.25 94 ARG A N 1
ATOM 705 C CA . ARG A 1 94 ? 15.022 -6.340 -15.286 1.00 87.25 94 ARG A CA 1
ATOM 706 C C . ARG A 1 94 ? 16.028 -6.331 -16.436 1.00 87.25 94 ARG A C 1
ATOM 708 O O . ARG A 1 94 ? 17.042 -7.005 -16.333 1.00 87.25 94 ARG A O 1
ATOM 715 N N . ASN A 1 95 ? 15.749 -5.580 -17.501 1.00 91.62 95 ASN A N 1
ATOM 716 C CA . ASN A 1 95 ? 16.608 -5.537 -18.687 1.00 91.62 95 ASN A CA 1
ATOM 717 C C . ASN A 1 95 ? 18.015 -5.077 -18.322 1.00 91.62 95 ASN A C 1
ATOM 719 O O . ASN A 1 95 ? 18.976 -5.747 -18.662 1.00 91.62 95 ASN A O 1
ATOM 723 N N . ARG A 1 96 ? 18.120 -4.003 -17.533 1.00 88.06 96 ARG A N 1
ATOM 724 C CA . ARG A 1 96 ? 19.401 -3.446 -17.085 1.00 88.06 96 ARG A CA 1
ATOM 725 C C . ARG A 1 96 ? 20.278 -4.432 -16.301 1.00 88.06 96 ARG A C 1
ATOM 727 O O . ARG A 1 96 ? 21.488 -4.249 -16.276 1.00 88.06 96 ARG A O 1
ATOM 734 N N . TRP A 1 97 ? 19.688 -5.417 -15.624 1.00 85.62 97 TRP A N 1
ATOM 735 C CA . TRP A 1 97 ? 20.433 -6.397 -14.824 1.00 85.62 97 TRP A CA 1
ATOM 736 C C . TRP A 1 97 ? 20.592 -7.766 -15.499 1.00 85.62 97 TRP A C 1
ATOM 738 O O . TRP A 1 97 ? 21.404 -8.557 -15.028 1.00 85.62 97 TRP A O 1
ATOM 748 N N . ILE A 1 98 ? 19.813 -8.070 -16.545 1.00 81.25 98 ILE A N 1
ATOM 749 C CA . ILE A 1 98 ? 19.834 -9.368 -17.245 1.00 81.25 98 ILE A CA 1
ATOM 750 C C . ILE A 1 98 ? 20.572 -9.290 -18.591 1.00 81.25 98 ILE A C 1
ATOM 752 O O . ILE A 1 98 ? 21.257 -10.249 -18.928 1.00 81.25 98 ILE A O 1
ATOM 756 N N . ASP A 1 99 ? 20.483 -8.169 -19.310 1.00 58.69 99 ASP A N 1
ATOM 757 C CA . ASP A 1 99 ? 21.226 -7.901 -20.551 1.00 58.69 99 ASP A CA 1
ATOM 758 C C . ASP A 1 99 ? 22.221 -6.748 -20.301 1.00 58.69 99 ASP A C 1
ATOM 760 O O . ASP A 1 99 ? 21.840 -5.582 -20.460 1.00 58.69 99 ASP A O 1
ATOM 764 N N . PRO A 1 100 ? 23.448 -7.032 -19.818 1.00 55.22 100 PRO A N 1
ATOM 765 C CA . PRO A 1 100 ? 24.479 -6.013 -19.635 1.00 55.22 100 PRO A CA 1
ATOM 766 C C . PRO A 1 100 ? 25.074 -5.514 -20.959 1.00 55.22 100 PRO A C 1
ATOM 768 O O . PRO A 1 100 ? 25.243 -6.329 -21.894 1.00 55.22 100 PRO A O 1
#